Protein AF-A0A6I4Q0G9-F1 (afdb_monomer_lite)

Structure (mmCIF, N/CA/C/O backbone):
data_AF-A0A6I4Q0G9-F1
#
_entry.id   AF-A0A6I4Q0G9-F1
#
loop_
_atom_site.group_PDB
_atom_site.id
_atom_site.type_symbol
_atom_site.label_atom_id
_atom_site.label_alt_id
_atom_site.label_comp_id
_atom_site.label_asym_id
_atom_site.label_entity_id
_atom_site.label_seq_id
_atom_site.pdbx_PDB_ins_code
_atom_site.Cartn_x
_atom_site.Cartn_y
_atom_site.Cartn_z
_atom_site.occupancy
_atom_site.B_iso_or_equiv
_atom_site.auth_seq_id
_atom_site.auth_comp_id
_atom_site.auth_asym_id
_atom_site.auth_atom_id
_atom_site.pdbx_PDB_model_num
ATOM 1 N N . MET A 1 1 ? -21.491 -2.726 30.181 1.00 61.16 1 MET A N 1
ATOM 2 C CA . MET A 1 1 ? -21.613 -3.266 28.804 1.00 61.16 1 MET A CA 1
ATOM 3 C C . MET A 1 1 ? -20.680 -4.458 28.630 1.00 61.16 1 MET A C 1
ATOM 5 O O . MET A 1 1 ? -19.665 -4.499 29.311 1.00 61.16 1 MET A O 1
ATOM 9 N N . SER A 1 2 ? -20.997 -5.400 27.737 1.00 72.25 2 SER A N 1
ATOM 10 C CA . SER A 1 2 ? -20.062 -6.464 27.314 1.00 72.25 2 SER A CA 1
ATOM 11 C C . SER A 1 2 ? -19.154 -6.005 26.161 1.00 72.25 2 SER A C 1
ATOM 13 O O . SER A 1 2 ? -19.470 -5.038 25.460 1.00 72.25 2 SER A O 1
ATOM 15 N N . ALA A 1 3 ? -18.029 -6.694 25.952 1.00 60.62 3 ALA A N 1
ATOM 16 C CA . ALA A 1 3 ? -17.087 -6.395 24.869 1.00 60.62 3 ALA A CA 1
ATOM 17 C C . ALA A 1 3 ? -17.720 -6.577 23.478 1.00 60.62 3 ALA A C 1
ATOM 19 O O . ALA A 1 3 ? -17.455 -5.802 22.557 1.00 60.62 3 ALA A O 1
ATOM 20 N N . GLU A 1 4 ? -18.618 -7.551 23.345 1.00 59.88 4 GLU A N 1
ATOM 21 C CA . GLU A 1 4 ? -19.380 -7.823 22.130 1.00 59.88 4 GLU A CA 1
ATOM 22 C C . GLU A 1 4 ? -20.337 -6.672 21.799 1.00 59.88 4 GLU A C 1
ATOM 24 O O . GLU A 1 4 ? -20.440 -6.261 20.643 1.00 59.88 4 GLU A O 1
ATOM 29 N N . GLN A 1 5 ? -20.990 -6.093 22.812 1.00 62.03 5 GLN A N 1
ATOM 30 C CA . GLN A 1 5 ? -21.879 -4.942 22.627 1.00 62.03 5 GLN A CA 1
ATOM 31 C C . GLN A 1 5 ? -21.112 -3.667 22.255 1.00 62.03 5 GLN A C 1
ATOM 33 O O . GLN A 1 5 ? -21.625 -2.863 21.483 1.00 62.03 5 GLN A O 1
ATOM 38 N N . MET A 1 6 ? -19.878 -3.491 22.744 1.00 62.19 6 MET A N 1
ATOM 39 C CA . MET A 1 6 ? -19.020 -2.370 22.334 1.00 62.19 6 MET A CA 1
ATOM 40 C C . MET A 1 6 ? -18.589 -2.475 20.863 1.00 62.19 6 MET A C 1
ATOM 42 O O . MET A 1 6 ? -18.536 -1.462 20.171 1.00 62.19 6 MET A O 1
ATOM 46 N N . LYS A 1 7 ? -18.346 -3.689 20.347 1.00 56.25 7 LYS A N 1
ATOM 47 C CA . LYS A 1 7 ? -18.015 -3.917 18.926 1.00 56.25 7 LYS A CA 1
ATOM 48 C C . LYS A 1 7 ? -19.174 -3.647 17.958 1.00 56.25 7 LYS A C 1
ATOM 50 O O . LYS A 1 7 ? -18.921 -3.425 16.778 1.00 56.25 7 LYS A O 1
ATOM 55 N N . ALA A 1 8 ? -20.419 -3.693 18.430 1.00 66.62 8 ALA A N 1
ATOM 56 C CA . ALA A 1 8 ? -21.607 -3.465 17.606 1.00 66.62 8 ALA A CA 1
ATOM 57 C C . ALA A 1 8 ? -21.976 -1.977 17.452 1.00 66.62 8 ALA A C 1
ATOM 59 O O . ALA A 1 8 ? -22.883 -1.651 16.686 1.00 66.62 8 ALA A O 1
ATOM 60 N N . LEU A 1 9 ? -21.305 -1.073 18.174 1.00 68.88 9 LEU A N 1
ATOM 61 C CA . LEU A 1 9 ? -21.574 0.359 18.097 1.00 68.88 9 LEU A CA 1
ATOM 62 C C . LEU A 1 9 ? -21.228 0.904 16.705 1.00 68.88 9 LEU A C 1
ATOM 64 O O . LEU A 1 9 ? -20.099 0.786 16.235 1.00 68.88 9 LEU A O 1
ATOM 68 N N . THR A 1 10 ? -22.200 1.544 16.057 1.00 68.44 10 THR A N 1
ATOM 69 C CA . THR A 1 10 ? -22.019 2.224 14.762 1.00 68.44 10 THR A CA 1
ATOM 70 C C . THR A 1 10 ? -21.938 3.748 14.890 1.00 68.44 10 THR A C 1
ATOM 72 O O . THR A 1 10 ? -21.662 4.437 13.911 1.00 68.44 10 THR A O 1
ATOM 75 N N . SER A 1 11 ? -22.188 4.281 16.087 1.00 67.81 11 SER A N 1
ATOM 76 C CA . SER A 1 11 ? -22.140 5.703 16.439 1.00 67.81 11 SER A CA 1
ATOM 77 C C . SER A 1 11 ? -21.669 5.873 17.883 1.00 67.81 11 SER A C 1
ATOM 79 O O . SER A 1 11 ? -21.824 4.955 18.687 1.00 67.81 11 SER A O 1
ATOM 81 N N . ASP A 1 12 ? -21.125 7.044 18.211 1.00 77.38 12 ASP A N 1
ATOM 82 C CA . ASP A 1 12 ? -20.683 7.376 19.569 1.00 77.38 12 ASP A CA 1
ATOM 83 C C . ASP A 1 12 ? -21.897 7.529 20.504 1.00 77.38 12 ASP A C 1
ATOM 85 O O . ASP A 1 12 ? -22.928 8.073 20.100 1.00 77.38 12 ASP A O 1
ATOM 89 N N . ILE A 1 13 ? -21.799 7.024 21.740 1.00 83.25 13 ILE A N 1
ATOM 90 C CA . ILE A 1 13 ? -22.914 7.012 22.705 1.00 83.25 13 ILE A CA 1
ATOM 91 C C . ILE A 1 13 ? -22.449 7.540 24.066 1.00 83.25 13 ILE A C 1
ATOM 93 O O . ILE A 1 13 ? -21.383 7.175 24.563 1.00 83.25 13 ILE A O 1
ATOM 97 N N . VAL A 1 14 ? -23.290 8.366 24.695 1.00 78.56 14 VAL A N 1
ATOM 98 C CA . VAL A 1 14 ? -23.196 8.692 26.124 1.00 78.56 14 VAL A CA 1
ATOM 99 C C . VAL A 1 14 ? -24.142 7.774 26.882 1.00 78.56 14 VAL A C 1
ATOM 101 O O . VAL A 1 14 ? -25.338 7.738 26.596 1.00 78.56 14 VAL A O 1
ATOM 104 N N . TRP A 1 15 ? -23.612 7.043 27.854 1.00 84.19 15 TRP A N 1
ATOM 105 C CA . TRP A 1 15 ? -24.388 6.154 28.705 1.00 84.19 15 TRP A CA 1
ATOM 106 C C . TRP A 1 15 ? -24.287 6.600 30.159 1.00 84.19 15 TRP A C 1
ATOM 108 O O . TRP A 1 15 ? -23.216 6.988 30.618 1.00 84.19 15 TRP A O 1
ATOM 118 N N . LEU A 1 16 ? -25.399 6.551 30.890 1.00 81.81 16 LEU A N 1
ATOM 119 C CA . LEU A 1 16 ? -25.403 6.847 32.318 1.00 81.81 16 LEU A CA 1
ATOM 120 C C . LEU A 1 16 ? -25.163 5.564 33.110 1.00 81.81 16 LEU A C 1
ATOM 122 O O . LEU A 1 16 ? -25.931 4.607 33.009 1.00 81.81 16 LEU A O 1
ATOM 126 N N . GLU A 1 17 ? -24.106 5.557 33.915 1.00 80.38 17 GLU A N 1
ATOM 127 C CA . GLU A 1 17 ? -23.802 4.459 34.829 1.00 80.38 17 GLU A CA 1
ATOM 128 C C . GLU A 1 17 ? -24.102 4.868 36.267 1.00 80.38 17 GLU A C 1
ATOM 130 O O . GLU A 1 17 ? -23.787 5.980 36.695 1.00 80.38 17 GLU A O 1
ATOM 135 N N . SER A 1 18 ? -24.715 3.957 37.020 1.00 84.50 18 SER A N 1
ATOM 136 C CA . SER A 1 18 ? -24.935 4.155 38.448 1.00 84.50 18 SER A CA 1
ATOM 137 C C . SER A 1 18 ? -23.609 4.000 39.190 1.00 84.50 18 SER A C 1
ATOM 139 O O . SER A 1 18 ? -22.978 2.944 39.134 1.00 84.50 18 SER A O 1
ATOM 141 N N . LYS A 1 19 ? -23.186 5.055 39.889 1.00 82.31 19 LYS A N 1
ATOM 142 C CA . LYS A 1 19 ? -22.073 5.024 40.839 1.00 82.31 19 LYS A CA 1
ATOM 143 C C . LYS A 1 19 ? -22.570 5.416 42.217 1.00 82.31 19 LYS A C 1
ATOM 145 O O . LYS A 1 19 ? -23.319 6.375 42.375 1.00 82.31 19 LYS A O 1
ATOM 150 N N . THR A 1 20 ? -22.115 4.687 43.224 1.00 86.56 20 THR A N 1
ATOM 151 C CA . THR A 1 20 ? -22.319 5.072 44.618 1.00 86.56 20 THR A CA 1
ATOM 152 C C . THR A 1 20 ? -21.225 6.051 45.013 1.00 86.56 20 THR A C 1
ATOM 154 O O . THR A 1 20 ? -20.041 5.730 44.915 1.00 86.56 20 THR A O 1
ATOM 157 N N . VAL A 1 21 ? -21.618 7.242 45.451 1.00 84.31 21 VAL A N 1
ATOM 158 C CA . VAL A 1 21 ? -20.714 8.273 45.968 1.00 84.31 21 VAL A CA 1
ATOM 159 C C . VAL A 1 21 ? -21.110 8.630 47.396 1.00 84.31 21 VAL A C 1
ATOM 161 O O . VAL A 1 21 ? -22.266 8.474 47.784 1.00 84.31 21 VAL A O 1
ATOM 164 N N . MET A 1 22 ? -20.148 9.091 48.191 1.00 88.69 22 MET A N 1
ATOM 165 C CA . MET A 1 22 ? -20.408 9.557 49.553 1.00 88.69 22 MET A CA 1
ATOM 166 C C . MET A 1 22 ? -20.694 11.058 49.525 1.00 88.69 22 MET A C 1
ATOM 168 O O . MET A 1 22 ? -19.835 11.832 49.109 1.00 88.69 22 MET A O 1
ATOM 172 N N . VAL A 1 23 ? -21.876 11.463 49.983 1.00 80.06 23 VAL A N 1
ATOM 173 C CA . VAL A 1 23 ? -22.261 12.869 50.180 1.00 80.06 23 VAL A CA 1
ATOM 174 C C . VAL A 1 23 ? -22.639 13.027 51.647 1.00 80.06 23 VAL A C 1
ATOM 176 O O . VAL A 1 23 ? -23.468 12.273 52.146 1.00 80.06 23 VAL A O 1
ATOM 179 N N . ASP A 1 24 ? -21.967 13.932 52.360 1.00 82.25 24 ASP A N 1
ATOM 180 C CA . ASP A 1 24 ? -22.186 14.194 53.793 1.00 82.25 24 ASP A CA 1
ATOM 181 C C . ASP A 1 24 ? -22.186 12.933 54.683 1.00 82.25 24 ASP A C 1
ATOM 183 O O . ASP A 1 24 ? -22.951 12.797 55.635 1.00 82.25 24 ASP A O 1
ATOM 187 N N . GLY A 1 25 ? -21.316 11.969 54.361 1.00 85.44 25 GLY A N 1
ATOM 188 C CA . GLY A 1 25 ? -21.190 10.713 55.107 1.00 85.44 25 GLY A CA 1
ATOM 189 C C . GLY A 1 25 ? -22.259 9.660 54.789 1.00 85.44 25 GLY A C 1
ATOM 190 O O . GLY A 1 25 ? -22.214 8.575 55.366 1.00 85.44 25 GLY A O 1
ATOM 191 N N . GLN A 1 26 ? -23.171 9.923 53.848 1.00 86.06 26 GLN A N 1
ATOM 192 C CA . GLN A 1 26 ? -24.167 8.963 53.370 1.00 86.06 26 GLN A CA 1
ATOM 193 C C . GLN A 1 26 ? -23.865 8.484 51.948 1.00 86.06 26 GLN A C 1
ATOM 195 O O . GLN A 1 26 ? -23.429 9.248 51.087 1.00 86.06 26 GLN A O 1
ATOM 200 N N . ALA A 1 27 ? -24.116 7.198 51.698 1.00 87.44 27 ALA A N 1
ATOM 201 C CA . ALA A 1 27 ? -23.979 6.602 50.377 1.00 87.44 27 ALA A CA 1
ATOM 202 C C . ALA A 1 27 ? -25.184 6.980 49.505 1.00 87.44 27 ALA A C 1
ATOM 204 O O . ALA A 1 27 ? -26.315 6.587 49.792 1.00 87.44 27 ALA A O 1
ATOM 205 N N . VAL A 1 28 ? -24.935 7.716 48.425 1.00 85.75 28 VAL A N 1
ATOM 206 C CA . VAL A 1 28 ? -25.950 8.146 47.461 1.00 85.75 28 VAL A CA 1
ATOM 207 C C . VAL A 1 28 ? -25.622 7.544 46.098 1.00 85.75 28 VAL A C 1
ATOM 209 O O . VAL A 1 28 ? -24.493 7.635 45.616 1.00 85.75 28 VAL A O 1
ATOM 212 N N . SER A 1 29 ? -26.612 6.906 45.471 1.00 88.31 29 SER A N 1
ATOM 213 C CA . SER A 1 29 ? -26.490 6.417 44.098 1.00 88.31 29 SER A CA 1
ATOM 214 C C . SER A 1 29 ? -26.749 7.566 43.130 1.00 88.31 29 SER A C 1
ATOM 216 O O . SER A 1 29 ? -27.813 8.183 43.162 1.00 88.31 29 SER A O 1
ATOM 218 N N . VAL A 1 30 ? -25.774 7.858 42.278 1.00 86.19 30 VAL A N 1
ATOM 219 C CA . VAL A 1 30 ? -25.855 8.915 41.270 1.00 86.19 30 VAL A CA 1
ATOM 220 C C . VAL A 1 30 ? -25.574 8.338 39.892 1.00 86.19 30 VAL A C 1
ATOM 222 O O . VAL A 1 30 ? -24.832 7.367 39.741 1.00 86.19 30 VAL A O 1
ATOM 225 N N . LEU A 1 31 ? -26.173 8.941 38.872 1.00 87.69 31 LEU A N 1
ATOM 226 C CA . LEU A 1 31 ? -25.881 8.615 37.484 1.00 87.69 31 LEU A CA 1
ATOM 227 C C . LEU A 1 31 ? -24.737 9.498 36.996 1.00 87.69 31 LEU A C 1
ATOM 229 O O . LEU A 1 31 ? -24.840 10.723 37.042 1.00 87.69 31 LEU A O 1
ATOM 233 N N . VAL A 1 32 ? -23.663 8.880 36.511 1.00 84.06 32 VAL A N 1
ATOM 234 C CA . VAL A 1 32 ? -22.547 9.596 35.887 1.00 84.06 32 VAL A CA 1
ATOM 235 C C . VAL A 1 32 ? -22.491 9.304 34.388 1.00 84.06 32 VAL A C 1
ATOM 237 O O . VAL A 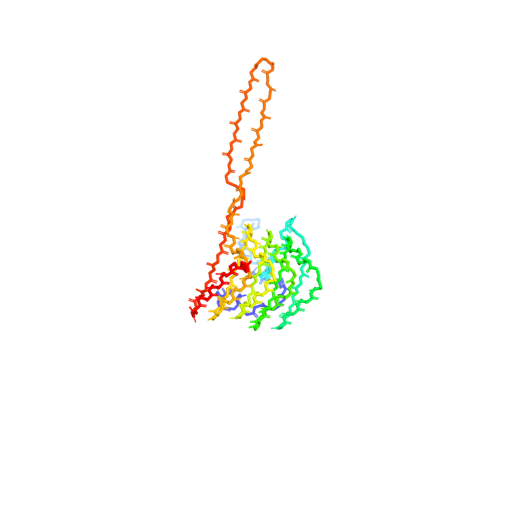1 32 ? -22.704 8.158 33.985 1.00 84.06 32 VAL A O 1
ATOM 240 N N . PRO A 1 33 ? -22.204 10.311 33.547 1.00 83.12 33 PRO A N 1
ATOM 241 C CA . PRO A 1 33 ? -22.029 10.097 32.120 1.00 83.12 33 PRO A CA 1
ATOM 242 C C . PRO A 1 33 ? -20.709 9.380 31.841 1.00 83.12 33 PRO A C 1
ATOM 244 O O . PRO A 1 33 ? -19.642 9.812 32.277 1.00 83.12 33 PRO A O 1
ATOM 247 N N . GLN A 1 34 ? -20.790 8.302 31.070 1.00 79.69 34 GLN A N 1
ATOM 248 C CA . GLN A 1 34 ? -19.659 7.579 30.514 1.00 79.69 34 GLN A CA 1
ATOM 249 C C . GLN A 1 34 ? -19.757 7.590 28.989 1.00 79.69 34 GLN A C 1
ATOM 251 O O . GLN A 1 34 ? -20.811 7.310 28.414 1.00 79.69 34 GLN A O 1
ATOM 256 N N . VAL A 1 35 ? -18.661 7.963 28.330 1.00 79.06 35 VAL A N 1
ATOM 257 C CA . VAL A 1 35 ? -18.604 8.100 26.872 1.00 79.06 35 VAL A CA 1
ATOM 258 C C . VAL A 1 35 ? -18.000 6.837 26.271 1.00 79.06 35 VAL A C 1
ATOM 260 O O . VAL A 1 35 ? -16.896 6.441 26.640 1.00 79.06 35 VAL A O 1
ATOM 263 N N . TYR A 1 36 ? -18.716 6.233 25.326 1.00 78.06 36 TYR A N 1
ATOM 264 C CA . TYR A 1 36 ? -18.266 5.087 24.546 1.00 78.06 36 TYR A CA 1
ATOM 265 C C . TYR A 1 36 ? -18.025 5.533 23.104 1.00 78.06 36 TYR A C 1
ATOM 267 O O . TYR A 1 36 ? -18.959 5.915 22.395 1.00 78.06 36 TYR A O 1
ATOM 275 N N . LEU A 1 37 ? -16.760 5.512 22.688 1.00 74.06 37 LEU A N 1
ATOM 276 C CA . LEU A 1 37 ? -16.333 5.932 21.356 1.00 74.06 37 LEU A CA 1
ATOM 277 C C . LEU A 1 37 ? -16.225 4.724 20.429 1.00 74.06 37 LEU A C 1
ATOM 279 O O . LEU A 1 37 ? -15.670 3.689 20.805 1.00 74.06 37 LEU A O 1
ATOM 283 N N . VAL A 1 38 ? -16.708 4.872 19.197 1.00 72.69 38 VAL A N 1
ATOM 284 C CA . VAL A 1 38 ? -16.441 3.894 18.140 1.00 72.69 38 VAL A CA 1
ATOM 285 C C . VAL A 1 38 ? -14.989 4.047 17.701 1.00 72.69 38 VAL A C 1
ATOM 287 O O . VAL A 1 38 ? -14.537 5.155 17.407 1.00 72.69 38 VAL A O 1
ATOM 290 N N . ASN A 1 39 ? -14.253 2.937 17.611 1.00 60.34 39 ASN A N 1
ATOM 291 C CA . ASN A 1 39 ? -12.904 2.960 17.055 1.00 60.34 39 ASN A CA 1
ATOM 292 C C . ASN A 1 39 ? -12.982 3.259 15.551 1.00 60.34 39 ASN A C 1
ATOM 294 O O . ASN A 1 39 ? -13.290 2.382 14.742 1.00 60.34 39 ASN A O 1
ATOM 298 N N . ARG A 1 40 ? -12.754 4.517 15.178 1.00 60.75 40 ARG A N 1
ATOM 299 C CA . ARG A 1 40 ? -12.597 4.938 13.784 1.00 60.75 40 ARG A CA 1
ATOM 300 C C . ARG A 1 40 ? -11.112 4.851 13.433 1.00 60.75 40 ARG A C 1
ATOM 302 O O . ARG A 1 40 ? -10.295 5.156 14.304 1.00 60.75 40 ARG A O 1
ATOM 309 N N . PRO A 1 41 ? -10.744 4.486 12.191 1.00 54.84 41 PRO A N 1
ATOM 310 C CA . PRO A 1 41 ? -9.365 4.634 11.749 1.00 54.84 41 PRO A CA 1
ATOM 311 C C . PRO A 1 41 ? -8.944 6.080 12.024 1.00 54.84 41 PRO A C 1
ATOM 313 O O . PRO A 1 41 ? -9.583 7.014 11.530 1.00 54.84 41 PRO A O 1
ATOM 316 N N . GLN A 1 42 ? -7.945 6.271 12.884 1.00 46.97 42 GLN A N 1
ATOM 317 C CA . GLN A 1 42 ? -7.403 7.598 13.134 1.00 46.97 42 GLN A CA 1
ATOM 318 C C . GLN A 1 42 ? -6.814 8.112 11.823 1.00 46.97 42 GLN A C 1
ATOM 320 O O . GLN A 1 42 ? -6.052 7.407 11.162 1.00 46.97 42 GLN A O 1
ATOM 325 N N . LEU A 1 43 ? -7.182 9.339 11.453 1.00 49.50 43 LEU A N 1
ATOM 326 C CA . LEU A 1 43 ? -6.445 10.104 10.459 1.00 49.50 43 LEU A CA 1
ATOM 327 C C . LEU A 1 43 ? -5.064 10.363 11.062 1.00 49.50 43 LEU A C 1
ATOM 329 O O . LEU A 1 43 ? -4.919 11.196 11.957 1.00 49.50 43 LEU A O 1
ATOM 333 N N . THR A 1 44 ? -4.069 9.592 10.640 1.00 51.66 44 THR A N 1
ATOM 334 C CA . THR A 1 44 ? -2.674 9.893 10.943 1.00 51.66 44 THR A CA 1
ATOM 335 C C . THR A 1 44 ? -2.302 11.207 10.248 1.00 51.66 44 THR A C 1
ATOM 337 O O . THR A 1 44 ? -2.956 11.624 9.290 1.00 51.66 44 THR A O 1
ATOM 340 N N . GLN A 1 45 ? -1.249 11.890 10.705 1.00 50.50 45 GLN A N 1
ATOM 341 C CA . GLN A 1 45 ? -0.737 13.129 10.089 1.00 50.50 45 GLN A CA 1
ATOM 342 C C . GLN A 1 45 ? -0.166 12.919 8.659 1.00 50.50 45 GLN A C 1
ATOM 344 O O . GLN A 1 45 ? 0.595 13.743 8.167 1.00 50.50 45 GLN A O 1
ATOM 349 N N . GLU A 1 46 ? -0.515 11.819 7.988 1.00 55.47 46 GLU A N 1
ATOM 350 C CA . GLU A 1 46 ? 0.168 11.271 6.812 1.00 55.47 46 GLU A CA 1
ATOM 351 C C . GLU A 1 46 ? -0.561 11.600 5.489 1.00 55.47 46 GLU A C 1
ATOM 353 O O . GLU A 1 46 ? 0.027 11.505 4.416 1.00 55.47 46 GLU A O 1
ATOM 358 N N . GLY A 1 47 ? -1.807 12.091 5.505 1.00 67.75 47 GLY A N 1
ATOM 359 C CA . GLY A 1 47 ? -2.480 12.563 4.285 1.00 67.75 47 GLY A CA 1
ATOM 360 C C . GLY A 1 47 ? -4.002 12.413 4.291 1.00 67.75 47 GLY A C 1
ATOM 361 O O . GLY A 1 47 ? -4.630 12.286 5.338 1.00 67.75 47 GLY A O 1
ATOM 362 N N . GLY A 1 48 ? -4.613 12.455 3.102 1.00 85.12 48 GLY A N 1
ATOM 363 C CA . GLY A 1 48 ? -6.063 12.302 2.920 1.00 85.12 48 GLY A CA 1
ATOM 364 C C . GLY A 1 48 ? -6.564 10.855 3.053 1.00 85.12 48 GLY A C 1
ATOM 365 O O . GLY A 1 48 ? -5.796 9.902 2.952 1.00 85.12 48 GLY A O 1
ATOM 366 N N . LEU A 1 49 ? -7.876 10.686 3.246 1.00 92.12 49 LEU A N 1
ATOM 367 C CA . LEU A 1 49 ? -8.549 9.382 3.278 1.00 92.12 49 LEU A CA 1
ATOM 368 C C . LEU A 1 49 ? -9.367 9.168 1.999 1.00 92.12 49 LEU A C 1
ATOM 370 O O . LEU A 1 49 ? -10.290 9.931 1.717 1.00 92.12 49 LEU A O 1
ATOM 374 N N . LEU A 1 50 ? -9.095 8.078 1.284 1.00 94.50 50 LEU A N 1
ATOM 375 C CA . LEU A 1 50 ? -9.929 7.563 0.201 1.00 94.50 50 LEU A CA 1
ATOM 376 C C . LEU A 1 50 ? -10.527 6.219 0.629 1.00 94.50 50 LEU A C 1
ATOM 378 O O . LEU A 1 50 ? -9.811 5.230 0.752 1.00 94.50 50 LEU A O 1
ATOM 382 N N . SER A 1 51 ? -11.841 6.163 0.855 1.00 96.00 51 SER A N 1
ATOM 383 C CA . SER A 1 51 ? -12.503 4.955 1.364 1.00 96.00 51 SER A CA 1
ATOM 384 C C . SER A 1 51 ? -13.761 4.588 0.585 1.00 96.00 51 SER A C 1
ATOM 386 O O . SER A 1 51 ? -14.509 5.454 0.133 1.00 96.00 51 SER A O 1
ATOM 388 N N . GLY A 1 52 ? -14.018 3.288 0.447 1.00 95.00 52 GLY A N 1
ATOM 389 C CA . GLY A 1 52 ? -15.241 2.774 -0.156 1.00 95.00 52 GLY A CA 1
ATOM 390 C C . GLY A 1 52 ? -15.394 1.260 -0.033 1.00 95.00 52 GLY A C 1
ATOM 391 O O . GLY A 1 52 ? -14.506 0.535 0.414 1.00 95.00 52 GLY A O 1
ATOM 392 N N . LYS A 1 53 ? -16.540 0.734 -0.484 1.00 97.38 53 LYS A N 1
ATOM 393 C CA . LYS A 1 53 ? -16.726 -0.725 -0.611 1.00 97.38 53 LYS A CA 1
ATOM 394 C C . LYS A 1 53 ? -15.686 -1.324 -1.561 1.00 97.38 53 LYS A C 1
ATOM 396 O O . LYS A 1 53 ? -15.188 -2.423 -1.334 1.00 97.38 53 LYS A O 1
ATOM 401 N N . SER A 1 54 ? -15.378 -0.624 -2.642 1.00 98.25 54 SER A N 1
ATOM 402 C CA . SER A 1 54 ? -14.272 -0.934 -3.537 1.00 98.25 54 SER A CA 1
ATOM 403 C C . SER A 1 54 ? -13.684 0.377 -4.020 1.00 98.25 54 SER A C 1
ATOM 405 O O . SER A 1 54 ? -14.438 1.289 -4.353 1.00 98.25 54 SER A O 1
ATOM 407 N N . VAL A 1 55 ? -12.362 0.459 -4.053 1.00 98.50 55 VAL A N 1
ATOM 408 C CA . VAL A 1 55 ? -11.636 1.632 -4.534 1.00 98.50 55 VAL A CA 1
ATOM 409 C C . VAL A 1 55 ? -10.874 1.237 -5.790 1.00 98.50 55 VAL A C 1
ATOM 411 O O . VAL A 1 55 ? -10.226 0.190 -5.824 1.00 98.50 55 VAL A O 1
ATOM 414 N N . ARG A 1 56 ? -10.965 2.064 -6.831 1.00 98.50 56 ARG A N 1
ATOM 415 C CA . ARG A 1 56 ? -10.156 1.938 -8.041 1.00 98.50 56 ARG A CA 1
ATOM 416 C C . ARG A 1 56 ? -9.556 3.295 -8.373 1.00 98.50 56 ARG A C 1
ATOM 418 O O . ARG A 1 56 ? -10.302 4.249 -8.562 1.00 98.50 56 ARG A O 1
ATOM 425 N N . VAL A 1 57 ? -8.236 3.343 -8.480 1.00 98.19 57 VAL A N 1
ATOM 426 C CA . VAL A 1 57 ? -7.481 4.503 -8.954 1.00 98.19 57 VAL A CA 1
ATOM 427 C C . VAL A 1 57 ? -6.745 4.084 -10.216 1.00 98.19 57 VAL A C 1
ATOM 429 O O . VAL A 1 57 ? -6.081 3.048 -10.242 1.00 98.19 57 VAL A O 1
ATOM 432 N N . GLN A 1 58 ? -6.905 4.870 -11.272 1.00 98.19 58 GLN A N 1
ATOM 433 C CA . GLN A 1 58 ? -6.201 4.681 -12.529 1.00 98.19 58 GLN A CA 1
ATOM 434 C C . GLN A 1 58 ? -5.616 6.025 -12.946 1.00 98.19 58 GLN A C 1
ATOM 436 O O . GLN A 1 58 ? -6.354 6.999 -13.069 1.00 98.19 58 GLN A O 1
ATOM 441 N N . SER A 1 59 ? -4.303 6.058 -13.127 1.00 97.06 59 SER A N 1
ATOM 442 C CA . SER A 1 59 ? -3.544 7.227 -13.554 1.00 97.06 59 SER A CA 1
ATOM 443 C C . SER A 1 59 ? -2.787 6.880 -14.831 1.00 97.06 59 SER A C 1
ATOM 445 O O . SER A 1 59 ? -2.345 5.745 -15.010 1.00 97.06 59 SER A O 1
ATOM 447 N N . GLU A 1 60 ? -2.661 7.846 -15.737 1.00 95.69 60 GLU A N 1
ATOM 448 C CA . GLU A 1 60 ? -1.740 7.726 -16.874 1.00 95.69 60 GLU A CA 1
ATOM 449 C C . GLU A 1 60 ? -0.285 7.947 -16.454 1.00 95.69 60 GLU A C 1
ATOM 451 O O . GLU A 1 60 ? 0.603 7.505 -17.170 1.00 95.69 60 GLU A O 1
ATOM 456 N N . ASN A 1 61 ? -0.077 8.572 -15.291 1.00 98.00 61 ASN A N 1
ATOM 457 C CA . ASN A 1 61 ? 1.217 8.839 -14.674 1.00 98.00 61 ASN A CA 1
ATOM 458 C C . ASN A 1 61 ? 1.339 8.040 -13.362 1.00 98.00 61 ASN A C 1
ATOM 460 O O . ASN A 1 61 ? 0.662 7.027 -13.152 1.00 98.00 61 ASN A O 1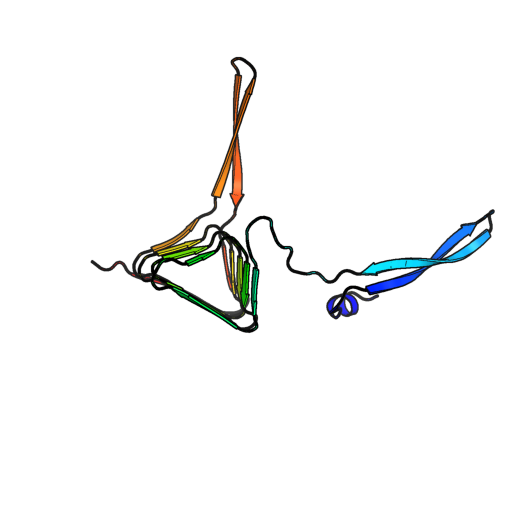
ATOM 464 N N . ASP A 1 62 ? 2.175 8.525 -12.449 1.00 98.25 62 ASP A N 1
ATOM 465 C CA . ASP A 1 62 ? 2.369 7.941 -11.128 1.00 98.25 62 ASP A CA 1
ATOM 466 C C . ASP A 1 62 ? 1.131 8.087 -10.229 1.00 98.25 62 ASP A C 1
ATOM 468 O O . ASP A 1 62 ? 0.306 8.997 -10.380 1.00 98.25 62 ASP A O 1
ATOM 472 N N . ILE A 1 63 ? 0.998 7.155 -9.286 1.00 98.31 63 ILE A N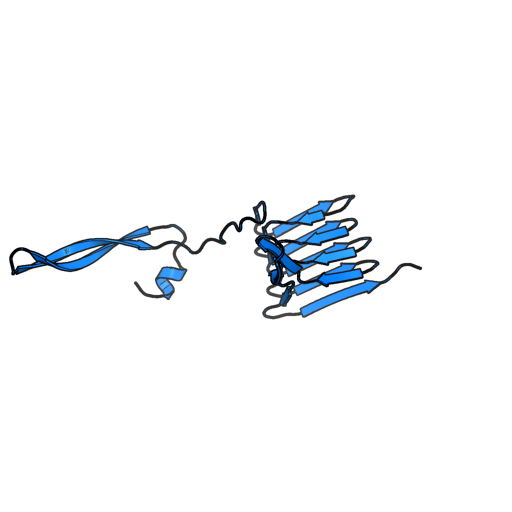 1
ATOM 473 C CA . ILE A 1 63 ? 0.064 7.223 -8.161 1.00 98.31 63 ILE A CA 1
ATOM 474 C C . ILE A 1 63 ? 0.878 7.465 -6.890 1.00 98.31 63 ILE A C 1
ATOM 476 O O . ILE A 1 63 ? 1.649 6.598 -6.484 1.00 98.31 63 ILE A O 1
ATOM 480 N N . GLU A 1 64 ? 0.639 8.601 -6.236 1.00 96.25 64 GLU A N 1
ATOM 481 C CA . GLU A 1 64 ? 1.209 8.955 -4.932 1.00 96.25 64 GLU A CA 1
ATOM 482 C C . GLU A 1 64 ? 0.159 8.778 -3.830 1.00 96.25 64 GLU A C 1
ATOM 484 O O . GLU A 1 64 ? -0.916 9.379 -3.879 1.00 96.25 64 GLU A O 1
ATOM 489 N N . SER A 1 65 ? 0.463 7.967 -2.818 1.00 92.69 65 SER A N 1
ATOM 490 C CA . SER A 1 65 ? -0.418 7.726 -1.673 1.00 92.69 65 SER A CA 1
ATOM 491 C C . SER A 1 65 ? 0.335 7.914 -0.366 1.00 92.69 65 SER A C 1
ATOM 493 O O . SER A 1 65 ? 0.990 6.991 0.111 1.00 92.69 65 SER A O 1
ATOM 495 N N . SER A 1 66 ? 0.217 9.093 0.243 1.00 91.50 66 SER A N 1
ATOM 496 C CA . SER A 1 66 ? 0.753 9.349 1.585 1.00 91.50 66 SER A CA 1
ATOM 497 C C . SER A 1 66 ? -0.257 9.061 2.701 1.00 91.50 66 SER A C 1
ATOM 499 O O . SER A 1 66 ? 0.134 8.732 3.812 1.00 91.50 66 SER A O 1
ATOM 501 N N . GLY A 1 67 ? -1.557 9.147 2.399 1.00 90.25 67 GLY A N 1
ATOM 502 C CA . GLY A 1 67 ? -2.643 8.891 3.347 1.00 90.25 67 GLY A CA 1
ATOM 503 C C . GLY A 1 67 ? -3.172 7.453 3.314 1.00 90.25 67 GLY A C 1
ATOM 504 O O . GLY A 1 67 ? -2.448 6.507 3.010 1.00 90.25 67 GLY A O 1
ATOM 505 N N . ALA A 1 68 ? -4.458 7.278 3.625 1.00 94.62 68 ALA A N 1
ATOM 506 C CA . ALA A 1 68 ? -5.087 5.960 3.700 1.00 94.62 68 ALA A CA 1
ATOM 507 C C . ALA A 1 68 ? -6.011 5.684 2.503 1.00 94.62 68 ALA A C 1
ATOM 509 O O . ALA A 1 68 ? -6.916 6.468 2.209 1.00 94.62 68 ALA A O 1
ATOM 510 N N . ILE A 1 69 ? -5.839 4.528 1.861 1.00 97.12 69 ILE A N 1
ATOM 511 C CA . ILE A 1 69 ? -6.730 3.984 0.833 1.00 97.12 69 ILE A CA 1
ATOM 512 C C . ILE A 1 69 ? -7.382 2.712 1.377 1.00 97.12 69 ILE A C 1
ATOM 514 O O . ILE A 1 69 ? -6.729 1.678 1.502 1.00 97.12 69 ILE A O 1
ATOM 518 N N . LEU A 1 70 ? -8.681 2.779 1.677 1.00 97.69 70 LEU A N 1
ATOM 519 C CA . LEU A 1 70 ? -9.423 1.700 2.334 1.00 97.69 70 LEU A CA 1
ATOM 520 C C . LEU A 1 70 ? -10.530 1.151 1.423 1.00 97.69 70 LEU A C 1
ATOM 522 O O . LEU A 1 70 ? -11.484 1.846 1.072 1.00 97.69 70 LEU A O 1
ATOM 526 N N . GLY A 1 71 ? -10.442 -0.125 1.056 1.00 97.69 71 GLY A N 1
ATOM 527 C CA . GLY A 1 71 ? -11.415 -0.805 0.206 1.00 97.69 71 GLY A CA 1
ATOM 528 C C . GLY A 1 71 ? -11.978 -2.060 0.861 1.00 97.69 71 GLY A C 1
ATOM 529 O O . GLY A 1 71 ? -11.387 -3.124 0.715 1.00 97.69 71 GLY A O 1
ATOM 530 N N . LYS A 1 72 ? -13.169 -1.994 1.479 1.00 95.38 72 LYS A N 1
ATOM 531 C CA . LYS A 1 72 ? -13.742 -3.130 2.245 1.00 95.38 72 LYS A CA 1
ATOM 532 C C . LYS A 1 72 ? -13.702 -4.465 1.486 1.00 95.38 72 LYS A C 1
ATOM 534 O O . LYS A 1 72 ? -13.406 -5.499 2.063 1.00 95.38 72 LYS A O 1
ATOM 539 N N . LYS A 1 73 ? -14.022 -4.457 0.189 1.00 98.06 73 LYS A N 1
ATOM 540 C CA . LYS A 1 73 ? -13.909 -5.631 -0.691 1.00 98.06 73 LYS A CA 1
ATOM 541 C C . LYS A 1 73 ? -12.578 -5.661 -1.436 1.00 98.06 73 LYS A C 1
ATOM 543 O O . LYS A 1 73 ? -12.021 -6.738 -1.616 1.00 98.06 73 LYS A O 1
ATOM 548 N N . ARG A 1 74 ? -12.134 -4.518 -1.968 1.00 98.31 74 ARG A N 1
ATOM 549 C CA . ARG A 1 74 ? -10.962 -4.450 -2.846 1.00 98.31 74 ARG A CA 1
ATOM 550 C C . ARG A 1 74 ? -10.418 -3.032 -3.017 1.00 98.31 74 ARG A C 1
ATOM 552 O O . ARG A 1 74 ? -11.210 -2.097 -3.142 1.00 98.31 74 ARG A O 1
ATOM 559 N N . VAL A 1 75 ? -9.101 -2.922 -3.162 1.00 98.81 75 VAL A N 1
ATOM 560 C CA . VAL A 1 75 ? -8.387 -1.762 -3.712 1.00 98.81 75 VAL A CA 1
ATOM 561 C C . VAL A 1 75 ? -7.707 -2.162 -5.026 1.00 98.81 75 VAL A C 1
ATOM 563 O O . VAL A 1 75 ? -7.091 -3.224 -5.102 1.00 98.81 75 VAL A O 1
ATOM 566 N N . VAL A 1 76 ? -7.842 -1.339 -6.071 1.00 98.88 76 VAL A N 1
ATOM 567 C CA . VAL A 1 76 ? -7.142 -1.512 -7.355 1.00 98.88 76 VAL A CA 1
ATOM 568 C C . VAL A 1 76 ? -6.408 -0.232 -7.738 1.00 98.88 76 VAL A C 1
ATOM 570 O O . VAL A 1 76 ? -7.061 0.796 -7.907 1.00 98.88 76 VAL A O 1
ATOM 573 N N . LEU A 1 77 ? -5.091 -0.304 -7.928 1.00 98.81 77 LEU A N 1
ATOM 574 C CA . LEU A 1 77 ? -4.247 0.816 -8.355 1.00 98.81 77 LEU A CA 1
ATOM 575 C C . LEU A 1 77 ? -3.558 0.472 -9.678 1.00 98.81 77 LEU A C 1
ATOM 577 O O . LEU A 1 77 ? -2.897 -0.562 -9.769 1.00 98.81 77 LEU A O 1
ATOM 581 N N . LEU A 1 78 ? -3.727 1.322 -10.691 1.00 98.75 78 LEU A N 1
ATOM 582 C CA . LEU A 1 78 ? -3.109 1.173 -12.012 1.00 98.75 78 LEU A CA 1
ATOM 583 C C . LEU A 1 78 ? -2.418 2.481 -12.404 1.00 98.75 78 LEU A C 1
ATOM 585 O O . LEU A 1 78 ? -3.100 3.494 -12.553 1.00 98.75 78 LEU A O 1
ATOM 589 N N . GLY A 1 79 ? -1.102 2.463 -12.588 1.00 98.25 79 GLY A N 1
ATOM 590 C CA . GLY A 1 79 ? -0.334 3.668 -12.916 1.00 98.25 79 GLY A CA 1
ATOM 591 C C . GLY A 1 79 ? 0.993 3.366 -13.602 1.00 98.25 79 GLY A C 1
ATOM 592 O O . GLY A 1 79 ? 1.318 2.204 -13.863 1.00 98.25 79 GLY A O 1
ATOM 593 N N . ASP A 1 80 ? 1.759 4.416 -13.885 1.00 98.25 80 ASP A N 1
ATOM 594 C CA . ASP A 1 80 ? 3.140 4.278 -14.349 1.00 98.25 80 ASP A CA 1
ATOM 595 C C . ASP A 1 80 ? 4.014 3.744 -13.217 1.00 98.25 80 ASP A C 1
ATOM 597 O O . ASP A 1 80 ? 4.468 2.605 -13.298 1.00 98.25 80 ASP A O 1
ATOM 601 N N . ASN A 1 81 ? 4.141 4.480 -12.115 1.00 98.50 81 ASN A N 1
ATOM 602 C CA . ASN A 1 81 ? 4.619 3.959 -10.836 1.00 98.50 81 ASN A CA 1
ATOM 603 C C . ASN A 1 81 ? 3.517 4.027 -9.770 1.00 98.50 81 ASN A C 1
ATOM 605 O O . ASN A 1 81 ? 2.558 4.794 -9.880 1.00 98.50 81 ASN A O 1
ATOM 609 N N . VAL A 1 82 ? 3.650 3.223 -8.715 1.00 98.62 82 VAL A N 1
ATOM 610 C CA . VAL A 1 82 ? 2.782 3.306 -7.532 1.00 98.62 82 VAL A CA 1
ATOM 611 C C . VAL A 1 82 ? 3.644 3.480 -6.294 1.00 98.62 82 VAL A C 1
ATOM 613 O O . VAL A 1 82 ? 4.387 2.572 -5.932 1.00 98.62 82 VAL A O 1
ATOM 616 N N . ASN A 1 83 ? 3.515 4.634 -5.647 1.00 98.12 83 ASN A N 1
ATOM 617 C CA . ASN A 1 83 ? 4.300 5.048 -4.493 1.00 98.12 83 ASN A CA 1
ATOM 618 C C . ASN A 1 83 ? 3.384 5.163 -3.266 1.00 98.12 83 ASN A C 1
ATOM 620 O O . ASN A 1 83 ? 2.550 6.064 -3.164 1.00 98.12 83 ASN A O 1
ATOM 624 N N . ASN A 1 84 ? 3.517 4.226 -2.329 1.00 96.44 84 ASN A N 1
ATOM 625 C CA . ASN A 1 84 ? 2.748 4.187 -1.090 1.00 96.44 84 ASN A CA 1
ATOM 626 C C . ASN A 1 84 ? 3.613 4.553 0.122 1.00 96.44 84 ASN A C 1
ATOM 628 O O . ASN A 1 84 ? 4.460 3.782 0.565 1.00 96.44 84 ASN A O 1
ATOM 632 N N . GLN A 1 85 ? 3.343 5.706 0.710 1.00 93.88 85 GLN A N 1
ATOM 633 C CA . GLN A 1 85 ? 3.934 6.150 1.970 1.00 93.88 85 GLN A CA 1
ATOM 634 C C . GLN A 1 85 ? 2.957 5.986 3.146 1.00 93.88 85 GLN A C 1
ATOM 636 O O . GLN A 1 85 ? 3.368 6.086 4.295 1.00 93.88 85 GLN A O 1
ATOM 641 N N . GLY A 1 86 ? 1.681 5.696 2.873 1.00 92.81 86 GLY A N 1
ATOM 642 C CA . GLY A 1 86 ? 0.637 5.540 3.884 1.00 92.81 86 GLY A CA 1
ATOM 643 C C . GLY A 1 86 ? 0.102 4.113 4.016 1.00 92.81 86 GLY A C 1
ATOM 644 O O . GLY A 1 86 ? 0.845 3.128 3.970 1.00 92.81 86 GLY A O 1
ATOM 645 N N . LEU A 1 87 ? -1.210 3.989 4.209 1.00 95.31 87 LEU A N 1
ATOM 646 C CA . LEU A 1 87 ? -1.893 2.708 4.399 1.00 95.31 87 LEU A CA 1
ATOM 647 C C . LEU A 1 87 ? -2.744 2.364 3.179 1.00 95.31 87 LEU A C 1
ATOM 649 O O . LEU A 1 87 ? -3.647 3.113 2.819 1.00 95.31 87 LEU A O 1
ATOM 653 N N . ILE A 1 88 ? -2.540 1.181 2.612 1.00 98.06 88 ILE A N 1
ATOM 654 C CA . ILE A 1 88 ? -3.467 0.572 1.660 1.00 98.06 88 ILE A CA 1
ATOM 655 C C . ILE A 1 88 ? -4.054 -0.675 2.312 1.00 98.06 88 ILE A C 1
ATOM 657 O O . ILE A 1 88 ? -3.329 -1.622 2.611 1.00 98.06 88 ILE A O 1
ATOM 661 N N . GLU A 1 89 ? -5.370 -0.688 2.504 1.00 98.50 89 GLU A N 1
ATOM 662 C CA . GLU A 1 89 ? -6.077 -1.807 3.121 1.00 98.50 89 GLU A CA 1
ATOM 663 C C . GLU A 1 89 ? -7.275 -2.244 2.280 1.00 98.50 89 GLU A C 1
ATOM 665 O O . GLU A 1 89 ? -8.058 -1.418 1.801 1.00 98.50 89 GLU A O 1
ATOM 670 N N . GLY A 1 90 ? -7.473 -3.552 2.124 1.00 98.31 90 GLY A N 1
ATOM 671 C CA . GLY A 1 90 ? -8.734 -4.050 1.593 1.00 98.31 90 GLY A CA 1
ATOM 672 C C . GLY A 1 90 ? -8.847 -5.560 1.479 1.00 98.31 90 GLY A C 1
ATOM 673 O O . GLY A 1 90 ? -7.855 -6.273 1.493 1.00 98.31 90 GLY A O 1
ATOM 674 N N . GLY A 1 91 ? -10.066 -6.067 1.268 1.00 98.44 91 GLY A N 1
ATOM 675 C CA . GLY A 1 91 ? -10.288 -7.517 1.153 1.00 98.44 91 GLY A CA 1
ATOM 676 C C . GLY A 1 91 ? -9.409 -8.196 0.085 1.00 98.44 91 GLY A C 1
ATOM 677 O O . GLY A 1 91 ? -8.938 -9.322 0.252 1.00 98.44 91 GLY A O 1
ATOM 678 N N . SER A 1 92 ? -9.121 -7.478 -1.001 1.00 98.75 92 SER A N 1
ATOM 679 C CA . SER A 1 92 ? -8.019 -7.778 -1.916 1.00 98.75 92 SER A CA 1
ATOM 680 C C . SER A 1 92 ? -7.316 -6.491 -2.336 1.00 98.75 92 SER A C 1
ATOM 682 O O . SER A 1 92 ? -7.979 -5.489 -2.600 1.00 98.75 92 SER A O 1
ATOM 684 N N . ILE A 1 93 ? -6.002 -6.532 -2.499 1.00 98.81 93 ILE A N 1
ATOM 685 C CA . ILE A 1 93 ? -5.204 -5.449 -3.072 1.00 98.81 93 ILE A CA 1
ATOM 686 C C . ILE A 1 93 ? -4.698 -5.912 -4.438 1.00 98.81 93 ILE A C 1
ATOM 688 O O . ILE A 1 93 ? -4.102 -6.980 -4.543 1.00 98.81 93 ILE A O 1
ATOM 692 N N . ILE A 1 94 ? -4.947 -5.124 -5.486 1.00 98.88 94 ILE A N 1
ATOM 693 C CA . ILE A 1 94 ? -4.355 -5.319 -6.816 1.00 98.88 94 ILE A CA 1
ATOM 694 C C . ILE A 1 94 ? -3.629 -4.043 -7.221 1.00 98.88 94 ILE A C 1
ATOM 696 O O . ILE A 1 94 ? -4.260 -3.002 -7.389 1.00 98.88 94 ILE A O 1
ATOM 700 N N . ILE A 1 95 ? -2.321 -4.129 -7.420 1.00 98.75 95 ILE A N 1
ATOM 701 C CA . ILE A 1 95 ? -1.490 -3.017 -7.879 1.00 98.75 95 ILE A CA 1
ATOM 702 C C . ILE A 1 95 ? -0.787 -3.451 -9.159 1.00 98.75 95 ILE A C 1
ATOM 704 O O . ILE A 1 95 ? -0.149 -4.501 -9.182 1.00 98.75 95 ILE A O 1
ATOM 708 N N . GLN A 1 96 ? -0.920 -2.660 -10.222 1.00 98.69 96 GLN A N 1
ATOM 709 C CA . GLN A 1 96 ? -0.166 -2.858 -11.458 1.00 98.69 96 GLN A CA 1
ATOM 710 C C . GLN A 1 96 ? 0.524 -1.553 -11.841 1.00 98.69 96 GLN A C 1
ATOM 712 O O . GLN A 1 96 ? -0.141 -0.542 -12.074 1.00 98.69 96 GLN A O 1
ATOM 717 N N . ALA A 1 97 ? 1.849 -1.597 -11.907 1.00 98.38 97 ALA A N 1
ATOM 718 C CA . ALA A 1 97 ? 2.692 -0.488 -12.320 1.00 98.38 97 ALA A CA 1
ATOM 719 C C . ALA A 1 97 ? 3.370 -0.818 -13.653 1.00 98.38 97 ALA A C 1
ATOM 721 O O . ALA A 1 97 ? 3.861 -1.935 -13.851 1.00 98.38 97 ALA A O 1
ATOM 722 N N . LYS A 1 98 ? 3.421 0.152 -14.573 1.00 97.81 98 LYS A N 1
ATOM 723 C CA . LYS A 1 98 ? 4.217 0.003 -15.801 1.00 97.81 98 LYS A CA 1
ATOM 724 C C . LYS A 1 98 ? 5.720 0.059 -15.528 1.00 97.81 98 LYS A C 1
ATOM 726 O O . LYS A 1 98 ? 6.468 -0.520 -16.306 1.00 97.81 98 LYS A O 1
ATOM 731 N N . GLY A 1 99 ? 6.128 0.754 -14.473 1.00 97.38 99 GLY A N 1
ATOM 732 C CA . GLY A 1 99 ? 7.475 0.827 -13.927 1.00 97.38 99 GLY A CA 1
ATOM 733 C C . GLY A 1 99 ? 7.528 0.093 -12.594 1.00 97.38 99 GLY A C 1
ATOM 734 O O . GLY A 1 99 ? 7.449 -1.134 -12.568 1.00 97.38 99 GLY A O 1
ATOM 735 N N . ASN A 1 100 ? 7.639 0.848 -11.502 1.00 98.31 100 ASN A N 1
ATOM 736 C CA . ASN A 1 100 ? 7.911 0.342 -10.159 1.00 98.31 100 ASN A CA 1
ATOM 737 C C . ASN A 1 100 ? 6.701 0.418 -9.224 1.00 98.31 100 ASN A C 1
ATOM 739 O O . ASN A 1 100 ? 5.868 1.324 -9.311 1.00 98.31 100 ASN A O 1
ATOM 743 N N . ILE A 1 101 ? 6.670 -0.488 -8.251 1.00 98.75 101 ILE A N 1
ATOM 744 C CA . ILE A 1 101 ? 5.858 -0.352 -7.040 1.00 98.75 101 ILE A CA 1
ATOM 745 C C . ILE A 1 101 ? 6.814 -0.064 -5.886 1.00 98.75 101 ILE A C 1
ATOM 747 O O . ILE A 1 101 ? 7.670 -0.886 -5.581 1.00 98.75 101 ILE A O 1
ATOM 751 N N . ASN A 1 102 ? 6.653 1.072 -5.216 1.00 98.31 102 ASN A N 1
ATOM 752 C CA . ASN A 1 102 ? 7.432 1.442 -4.040 1.00 98.31 102 ASN A CA 1
ATOM 753 C C . ASN A 1 102 ? 6.494 1.624 -2.849 1.00 98.31 102 ASN A C 1
ATOM 755 O O . ASN A 1 102 ? 5.497 2.336 -2.943 1.00 98.31 102 ASN A O 1
ATOM 759 N N . SER A 1 103 ? 6.813 1.017 -1.711 1.00 97.38 103 SER A N 1
ATOM 760 C CA . SER A 1 103 ? 6.087 1.247 -0.467 1.00 97.38 103 SER A CA 1
ATOM 761 C C . SER A 1 103 ? 7.042 1.453 0.695 1.00 97.38 103 SER A C 1
ATOM 763 O O . SER A 1 103 ? 7.817 0.553 1.022 1.00 97.38 103 SER A O 1
ATOM 765 N N . SER A 1 104 ? 6.942 2.598 1.364 1.00 94.94 104 SER A N 1
ATOM 766 C CA . SER A 1 104 ? 7.463 2.788 2.724 1.00 94.94 104 SER A CA 1
ATOM 767 C C . SER A 1 104 ? 6.394 2.592 3.796 1.00 94.94 104 SER A C 1
ATOM 769 O O . SER A 1 104 ? 6.712 2.347 4.957 1.00 94.94 104 SER A O 1
ATOM 771 N N . GLY A 1 105 ? 5.125 2.642 3.385 1.00 92.88 105 GLY A N 1
ATOM 772 C CA . GLY A 1 105 ? 3.974 2.404 4.237 1.00 92.88 105 GLY A CA 1
ATOM 773 C C . GLY A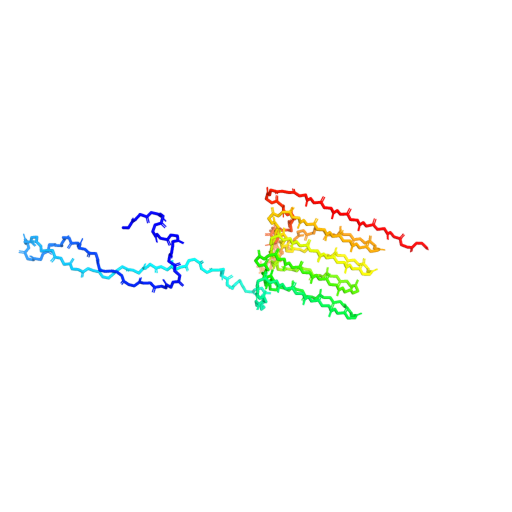 1 105 ? 3.508 0.945 4.261 1.00 92.88 105 GLY A C 1
ATOM 774 O O . GLY A 1 105 ? 4.239 0.008 3.922 1.00 92.88 105 GLY A O 1
ATOM 775 N N . LYS A 1 106 ? 2.254 0.742 4.667 1.00 96.62 106 LYS A N 1
ATOM 776 C CA . LYS A 1 106 ? 1.666 -0.584 4.898 1.00 96.62 106 LYS A CA 1
ATOM 777 C C . LYS A 1 106 ? 0.689 -0.971 3.795 1.00 96.62 106 LYS A C 1
ATOM 779 O O . LYS A 1 106 ? -0.160 -0.176 3.403 1.00 96.62 106 LYS A O 1
ATOM 784 N N . LEU A 1 107 ? 0.758 -2.228 3.374 1.00 98.44 107 LEU A N 1
ATOM 785 C CA . LEU A 1 107 ? -0.224 -2.892 2.524 1.00 98.44 107 LEU A CA 1
ATOM 786 C C . LEU A 1 107 ? -0.816 -4.072 3.301 1.00 98.44 107 LEU A C 1
ATOM 788 O O . LEU A 1 107 ? -0.091 -4.993 3.689 1.00 98.44 107 LEU A O 1
ATOM 792 N N . SER A 1 108 ? -2.123 -4.055 3.543 1.00 98.38 108 SER A N 1
ATOM 793 C CA . SER A 1 108 ? -2.805 -5.109 4.296 1.00 98.38 108 SER A CA 1
ATOM 794 C C . SER A 1 108 ? -4.033 -5.616 3.555 1.00 98.38 108 SER A C 1
ATOM 796 O O . SER A 1 108 ? -4.950 -4.857 3.245 1.00 98.38 108 SER A O 1
ATOM 798 N N . ALA A 1 109 ? -4.041 -6.908 3.239 1.00 98.62 109 ALA A N 1
ATOM 799 C CA . ALA A 1 109 ? -5.159 -7.544 2.566 1.00 98.62 109 ALA A CA 1
ATOM 800 C C . ALA A 1 109 ? -5.767 -8.691 3.374 1.00 98.62 109 ALA A C 1
ATOM 802 O O . ALA A 1 109 ? -5.076 -9.393 4.105 1.00 98.62 109 ALA A O 1
ATOM 803 N N . ASP A 1 110 ? -7.067 -8.938 3.201 1.00 98.56 110 ASP A N 1
ATOM 804 C CA . ASP A 1 110 ? -7.695 -10.083 3.872 1.00 98.56 110 ASP A CA 1
ATOM 805 C C . ASP A 1 110 ? -7.392 -11.397 3.148 1.00 98.56 110 ASP A C 1
ATOM 807 O O . ASP A 1 110 ? -7.055 -12.390 3.786 1.00 98.56 110 ASP A O 1
ATOM 811 N N . LYS A 1 111 ? -7.546 -11.412 1.817 1.00 98.50 111 LYS A N 1
ATOM 812 C CA . LYS A 1 111 ? -7.529 -12.642 1.004 1.00 98.50 111 LYS A CA 1
ATOM 813 C C . LYS A 1 111 ? -6.481 -12.674 -0.098 1.00 98.50 111 LYS A C 1
ATOM 815 O O . LYS A 1 111 ? -6.093 -13.752 -0.527 1.00 98.50 111 LYS A O 1
ATOM 820 N N . LEU A 1 112 ? -6.095 -11.520 -0.630 1.00 98.69 112 LEU A N 1
ATOM 821 C CA . LEU A 1 112 ? -5.200 -11.471 -1.781 1.00 98.69 112 LEU A CA 1
ATOM 822 C C . LEU A 1 112 ? -4.448 -10.152 -1.823 1.00 98.69 112 LEU A C 1
ATOM 824 O O . LEU A 1 112 ? -5.079 -9.096 -1.866 1.00 98.69 112 LEU A O 1
ATOM 828 N N . ALA A 1 113 ? -3.130 -10.223 -1.943 1.00 98.75 113 ALA A N 1
ATOM 829 C CA . ALA A 1 113 ? -2.324 -9.120 -2.443 1.00 98.75 113 ALA A CA 1
ATOM 830 C C . ALA A 1 113 ? -1.667 -9.532 -3.764 1.00 98.75 113 ALA A C 1
ATOM 832 O O . ALA A 1 113 ? -0.832 -10.429 -3.788 1.00 98.75 113 ALA A O 1
ATOM 833 N N . TYR A 1 114 ? -2.051 -8.884 -4.861 1.00 98.81 114 TYR A N 1
ATOM 834 C CA . TYR A 1 114 ? -1.448 -9.058 -6.179 1.00 98.81 114 TYR A CA 1
ATOM 835 C C . TYR A 1 114 ? -0.726 -7.771 -6.571 1.00 98.81 114 TYR A C 1
ATOM 837 O O . TYR A 1 114 ? -1.373 -6.755 -6.837 1.00 98.81 114 TYR A O 1
ATOM 845 N N . LEU A 1 115 ? 0.603 -7.799 -6.598 1.00 98.69 115 LEU A N 1
ATOM 846 C CA . LEU A 1 115 ? 1.436 -6.674 -7.014 1.00 98.69 115 LEU A CA 1
ATOM 847 C C . LEU A 1 115 ? 2.212 -7.082 -8.265 1.00 98.69 115 LEU A C 1
ATOM 849 O O . LEU A 1 115 ? 2.955 -8.063 -8.249 1.00 98.69 115 LEU A O 1
ATOM 853 N N . GLN A 1 116 ? 2.049 -6.315 -9.339 1.00 98.62 116 GLN A N 1
ATOM 854 C CA . GLN A 1 116 ? 2.778 -6.500 -10.585 1.00 98.62 116 GLN A CA 1
ATOM 855 C C . GLN A 1 116 ? 3.479 -5.206 -10.994 1.00 98.62 116 GLN A C 1
ATOM 857 O O . GLN A 1 116 ? 2.832 -4.175 -11.160 1.00 98.62 116 GLN A O 1
ATOM 862 N N . ALA A 1 117 ? 4.779 -5.287 -11.231 1.00 98.25 117 ALA A N 1
ATOM 863 C CA . ALA A 1 117 ? 5.606 -4.216 -11.766 1.00 98.25 117 ALA A CA 1
ATOM 864 C C . ALA A 1 117 ? 6.351 -4.728 -13.008 1.00 98.25 117 ALA A C 1
ATOM 866 O O . ALA A 1 117 ? 6.780 -5.883 -13.028 1.00 98.25 117 ALA A O 1
ATOM 867 N N . ASN A 1 118 ? 6.541 -3.891 -14.034 1.00 97.81 118 ASN A N 1
ATOM 868 C CA . ASN A 1 118 ? 7.457 -4.241 -15.138 1.00 97.81 118 ASN A CA 1
ATOM 869 C C . ASN A 1 118 ? 8.908 -3.812 -14.854 1.00 97.81 118 ASN A C 1
ATOM 871 O O . ASN A 1 118 ? 9.730 -3.743 -15.767 1.00 97.81 118 ASN A O 1
ATOM 875 N N . ASN A 1 119 ? 9.212 -3.442 -13.615 1.00 96.69 119 ASN A N 1
ATOM 876 C CA . ASN A 1 119 ? 10.578 -3.303 -13.154 1.00 96.69 119 ASN A CA 1
ATOM 877 C C . ASN A 1 119 ? 10.673 -3.839 -11.723 1.00 96.69 119 ASN A C 1
ATOM 879 O O . ASN A 1 119 ? 10.699 -5.056 -11.567 1.00 96.69 119 ASN A O 1
ATOM 883 N N . ASP A 1 120 ? 10.613 -2.988 -10.696 1.00 97.94 120 ASP A N 1
ATOM 884 C CA . ASP A 1 120 ? 10.853 -3.404 -9.311 1.00 97.94 120 ASP A CA 1
ATOM 885 C C . ASP A 1 120 ? 9.613 -3.314 -8.407 1.00 97.94 120 ASP A C 1
ATOM 887 O O . ASP A 1 120 ? 8.719 -2.483 -8.599 1.00 97.94 120 ASP A O 1
ATOM 891 N N . ILE A 1 121 ? 9.593 -4.156 -7.368 1.00 98.31 121 ILE A N 1
ATOM 892 C CA . ILE A 1 121 ? 8.686 -4.044 -6.218 1.00 98.31 121 ILE A CA 1
ATOM 893 C C . ILE A 1 121 ? 9.544 -3.836 -4.968 1.00 98.31 121 ILE A C 1
ATOM 895 O O . ILE A 1 121 ? 10.228 -4.754 -4.520 1.00 98.31 121 ILE A O 1
ATOM 899 N N . ASN A 1 122 ? 9.476 -2.640 -4.390 1.00 98.19 122 ASN A N 1
ATOM 900 C CA . ASN A 1 122 ? 10.309 -2.203 -3.276 1.00 98.19 122 ASN A CA 1
ATOM 901 C C . ASN A 1 122 ? 9.464 -1.965 -2.018 1.00 98.19 122 ASN A C 1
ATOM 903 O O . ASN A 1 122 ? 8.556 -1.135 -2.029 1.00 98.19 122 ASN A O 1
ATOM 907 N N . LEU A 1 123 ? 9.785 -2.652 -0.917 1.00 97.06 123 LEU A N 1
ATOM 908 C CA . LEU A 1 123 ? 9.177 -2.451 0.405 1.00 97.06 123 LEU A CA 1
ATOM 909 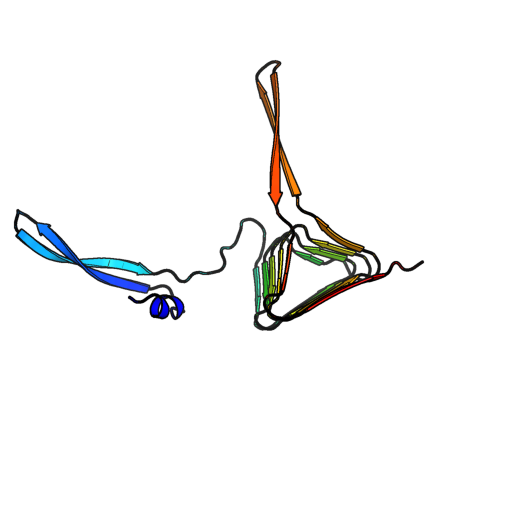C C . LEU A 1 123 ? 10.256 -1.959 1.384 1.00 97.06 123 LEU A C 1
ATOM 911 O O . LEU A 1 123 ? 10.954 -2.765 1.995 1.00 97.06 123 LEU A O 1
ATOM 915 N N . ASN A 1 124 ? 10.413 -0.638 1.510 1.00 94.12 124 ASN A N 1
ATOM 916 C CA . ASN A 1 124 ? 11.551 -0.018 2.196 1.00 94.12 124 ASN A CA 1
ATOM 917 C C . ASN A 1 124 ? 11.111 0.784 3.424 1.00 94.12 124 ASN A C 1
ATOM 919 O O . ASN A 1 124 ? 10.452 1.810 3.296 1.00 94.12 124 ASN A O 1
ATOM 923 N N . SER A 1 125 ? 11.516 0.347 4.614 1.00 92.12 125 SER A N 1
ATOM 924 C CA . SER A 1 125 ? 11.363 1.123 5.852 1.00 92.12 125 SER A CA 1
ATOM 925 C C . SER A 1 125 ? 12.216 2.399 5.831 1.00 92.12 125 SER A C 1
ATOM 927 O O . SER A 1 125 ? 13.270 2.433 5.194 1.00 92.12 125 SER A O 1
ATOM 929 N N . THR A 1 126 ? 11.796 3.431 6.561 1.00 86.56 126 THR A N 1
ATOM 930 C CA . THR A 1 126 ? 12.503 4.718 6.662 1.00 86.56 126 THR A CA 1
ATOM 931 C C . THR A 1 126 ? 13.115 4.916 8.047 1.00 86.56 126 THR A C 1
ATOM 933 O O . THR A 1 126 ? 12.693 4.320 9.042 1.00 86.56 126 THR A O 1
ATOM 936 N N . THR A 1 127 ? 14.132 5.773 8.124 1.00 85.81 127 THR A N 1
ATOM 937 C CA . THR A 1 127 ? 14.765 6.195 9.378 1.00 85.81 127 THR A CA 1
ATOM 938 C C . THR A 1 127 ? 14.817 7.713 9.451 1.00 85.81 127 THR A C 1
ATOM 940 O O . THR A 1 127 ? 15.060 8.362 8.436 1.00 85.81 127 THR A O 1
ATOM 943 N N . SER A 1 128 ? 14.678 8.266 10.650 1.00 83.06 128 SER A N 1
ATOM 944 C CA . SER A 1 128 ? 14.798 9.697 10.919 1.00 83.06 128 SER A CA 1
ATOM 945 C C . SER A 1 128 ? 16.049 9.962 11.749 1.00 83.06 128 SER A C 1
ATOM 947 O O . SER A 1 128 ? 16.319 9.259 12.728 1.00 83.06 128 SER A O 1
ATOM 949 N N . THR A 1 129 ? 16.831 10.965 11.348 1.00 84.25 129 THR A N 1
ATOM 950 C CA . THR A 1 129 ? 18.064 11.362 12.034 1.00 84.25 129 THR A CA 1
ATOM 951 C C . THR A 1 129 ? 17.925 12.774 12.582 1.00 84.25 129 THR A C 1
ATOM 953 O O . THR A 1 129 ? 17.757 13.727 11.824 1.00 84.25 129 THR A O 1
ATOM 956 N N . THR A 1 130 ? 18.087 12.918 13.894 1.00 86.69 130 THR A N 1
ATOM 957 C CA . THR A 1 130 ? 18.170 14.220 14.561 1.00 86.69 130 THR A CA 1
ATOM 958 C C . THR A 1 130 ? 19.623 14.525 14.891 1.00 86.69 130 THR A C 1
ATOM 960 O O . THR A 1 130 ? 20.294 13.741 15.567 1.00 86.69 130 THR A O 1
ATOM 963 N N . GLU A 1 131 ? 20.107 15.680 14.438 1.00 89.25 131 GLU A N 1
ATOM 964 C CA . GLU A 1 131 ? 21.413 16.218 14.809 1.00 89.25 131 GLU A CA 1
ATOM 965 C C . GLU A 1 131 ? 21.229 17.391 15.780 1.00 89.25 131 GLU A C 1
ATOM 967 O O . GLU A 1 131 ? 20.489 18.330 15.491 1.00 89.25 131 GLU A O 1
ATOM 972 N N . THR A 1 132 ? 21.886 17.341 16.939 1.00 85.31 132 THR A N 1
ATOM 973 C CA . THR A 1 132 ? 21.897 18.439 17.912 1.00 85.31 132 THR A CA 1
ATOM 974 C C . THR A 1 132 ? 23.298 19.018 18.050 1.00 85.31 132 THR A C 1
ATOM 976 O O . THR A 1 132 ? 24.297 18.296 18.133 1.00 85.31 132 THR A O 1
ATOM 979 N N . HIS A 1 133 ? 23.371 20.348 18.077 1.00 86.94 133 HIS A N 1
ATOM 980 C CA . HIS A 1 133 ? 24.608 21.098 18.280 1.00 86.94 133 HIS A CA 1
ATOM 981 C C . HIS A 1 133 ? 24.540 21.839 19.613 1.00 86.94 133 HIS A C 1
ATOM 983 O O . HIS A 1 133 ? 23.602 22.595 19.860 1.00 86.94 133 HIS A O 1
ATOM 989 N N . TYR A 1 134 ? 25.541 21.634 20.468 1.00 75.94 134 TYR A N 1
ATOM 990 C CA . TYR A 1 134 ? 25.712 22.381 21.714 1.00 75.94 134 TYR A CA 1
ATOM 991 C C . TYR A 1 134 ? 27.165 22.855 21.828 1.00 75.94 134 TYR A C 1
ATOM 993 O O . TYR A 1 134 ? 28.071 22.091 22.176 1.00 75.94 134 TYR A O 1
ATOM 1001 N N . GLY A 1 135 ? 27.407 24.120 21.472 1.00 82.25 135 GLY A N 1
ATOM 1002 C CA . GLY A 1 135 ? 28.760 24.665 21.336 1.00 82.25 135 GLY A CA 1
ATOM 1003 C C . GLY A 1 135 ? 29.566 23.902 20.277 1.00 82.25 135 GLY A C 1
ATOM 1004 O O . GLY A 1 135 ? 29.118 23.749 19.145 1.00 82.25 135 GLY A O 1
ATOM 1005 N N . ALA A 1 136 ? 30.743 23.392 20.650 1.00 86.56 136 ALA A N 1
ATOM 1006 C CA . ALA A 1 136 ? 31.565 22.544 19.778 1.00 86.56 136 ALA A CA 1
ATOM 1007 C C . ALA A 1 136 ? 31.080 21.080 19.693 1.00 86.56 136 ALA A C 1
ATOM 1009 O O . ALA A 1 136 ? 31.583 20.314 18.871 1.00 86.56 136 ALA A O 1
ATOM 1010 N N . SER A 1 137 ? 30.124 20.676 20.537 1.00 80.50 137 SER A N 1
ATOM 1011 C CA . SER A 1 137 ? 29.636 19.297 20.587 1.00 80.50 137 SER A CA 1
ATOM 1012 C C . SER A 1 137 ? 28.547 19.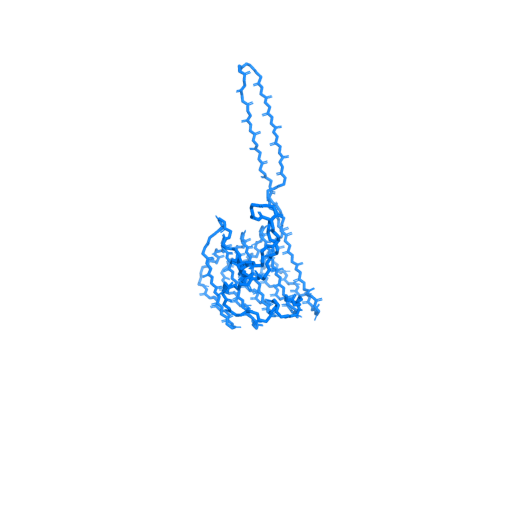060 19.546 1.00 80.50 137 SER A C 1
ATOM 1014 O O . SER A 1 137 ? 27.620 19.861 19.410 1.00 80.50 137 SER A O 1
ATOM 1016 N N . LYS A 1 138 ? 28.641 17.924 18.848 1.00 87.75 138 LYS A N 1
ATOM 1017 C CA . LYS A 1 138 ? 27.642 17.448 17.886 1.00 87.75 138 LYS A CA 1
ATOM 1018 C C . LYS A 1 138 ? 27.176 16.054 18.289 1.00 87.75 138 LYS A C 1
ATOM 1020 O O . LYS A 1 138 ? 28.012 15.187 18.529 1.00 87.75 138 LYS A O 1
ATOM 1025 N N . SER A 1 139 ? 25.867 15.835 18.337 1.00 87.88 139 SER A N 1
ATOM 1026 C CA . SER A 1 139 ? 25.271 14.516 18.563 1.00 87.88 139 SER A CA 1
ATOM 1027 C C . SER A 1 139 ? 24.330 14.171 17.417 1.00 87.88 139 SER A C 1
ATOM 1029 O O . SER A 1 139 ? 23.570 15.025 16.970 1.00 87.88 139 SER A O 1
ATOM 1031 N N . LYS A 1 140 ? 24.388 12.926 16.935 1.00 92.94 140 LYS A N 1
ATOM 1032 C CA . LYS A 1 140 ? 23.503 12.390 15.895 1.00 92.94 140 LYS A CA 1
ATOM 1033 C C . LYS A 1 140 ? 22.775 11.179 16.450 1.00 92.94 140 LYS A C 1
ATOM 1035 O O . LYS A 1 140 ? 23.421 10.218 16.859 1.00 92.94 140 LYS A O 1
ATOM 1040 N N . ASN A 1 141 ? 21.450 11.214 16.427 1.00 87.69 141 ASN A N 1
ATOM 1041 C CA . ASN A 1 141 ? 20.611 10.088 16.810 1.00 87.69 141 ASN A CA 1
ATOM 1042 C C . ASN A 1 141 ? 19.762 9.662 15.614 1.00 87.69 141 ASN A C 1
ATOM 1044 O O . ASN A 1 141 ? 19.088 10.506 15.033 1.00 87.69 141 ASN A O 1
ATOM 1048 N N . THR A 1 142 ? 19.796 8.379 15.254 1.00 86.94 142 THR A N 1
ATOM 1049 C CA . THR A 1 142 ? 18.992 7.826 14.154 1.00 86.94 142 THR A CA 1
ATOM 1050 C C . THR A 1 142 ? 18.038 6.782 14.703 1.00 86.94 142 THR A C 1
ATOM 1052 O O . THR A 1 142 ? 18.466 5.865 15.401 1.00 86.94 142 THR A O 1
ATOM 1055 N N . VAL A 1 143 ? 16.755 6.922 14.385 1.00 88.00 143 VAL A N 1
ATOM 1056 C CA . VAL A 1 143 ? 15.688 6.007 14.802 1.00 88.00 143 VAL A CA 1
ATOM 1057 C C . VAL A 1 143 ? 14.917 5.511 13.585 1.00 88.00 143 VAL A C 1
ATOM 1059 O O . VAL A 1 143 ? 14.874 6.188 12.559 1.00 88.00 143 VAL A O 1
ATOM 1062 N N . ILE A 1 144 ? 14.314 4.326 13.685 1.00 88.06 144 ILE A N 1
ATOM 1063 C CA . ILE A 1 144 ? 13.348 3.861 12.682 1.00 88.06 144 ILE A CA 1
ATOM 1064 C C . ILE A 1 144 ? 12.142 4.799 12.734 1.00 88.06 144 ILE A C 1
ATOM 1066 O O . ILE A 1 144 ? 11.606 5.047 13.811 1.00 88.06 144 ILE A O 1
ATOM 1070 N N . ASP A 1 145 ? 11.759 5.319 11.574 1.00 83.19 145 ASP A N 1
ATOM 1071 C CA . ASP A 1 145 ? 10.682 6.295 11.412 1.00 83.19 145 ASP A CA 1
ATOM 1072 C C . ASP A 1 145 ? 9.394 5.597 10.966 1.00 83.19 145 ASP A C 1
ATOM 1074 O O . ASP A 1 145 ? 8.371 5.663 11.644 1.00 83.19 145 ASP A O 1
ATOM 1078 N N . GLN A 1 146 ? 9.479 4.796 9.900 1.00 86.50 146 GLN A N 1
ATOM 1079 C CA . GLN A 1 146 ? 8.359 4.010 9.396 1.00 86.50 146 GLN A CA 1
ATOM 1080 C C . GLN A 1 146 ? 8.800 2.595 9.023 1.00 86.50 146 GLN A C 1
ATOM 1082 O O . GLN A 1 146 ? 9.873 2.390 8.457 1.00 86.50 146 GLN A O 1
ATOM 1087 N N . VAL A 1 147 ? 7.949 1.608 9.315 1.00 90.19 147 VAL A N 1
ATOM 1088 C CA . VAL A 1 147 ? 8.152 0.216 8.893 1.00 90.19 147 VAL A CA 1
ATOM 1089 C C . VAL A 1 147 ? 7.243 -0.095 7.712 1.00 90.19 147 VAL A C 1
ATOM 1091 O O . VAL A 1 147 ? 6.016 -0.093 7.856 1.00 90.19 147 VAL A O 1
ATOM 1094 N N . SER A 1 148 ? 7.856 -0.423 6.575 1.00 95.50 148 SER A N 1
ATOM 1095 C CA . SER A 1 148 ? 7.130 -0.918 5.408 1.00 95.50 148 SER A CA 1
ATOM 1096 C C . SER A 1 148 ? 6.700 -2.362 5.631 1.00 95.50 148 SER A C 1
ATOM 1098 O O . SER A 1 148 ? 7.446 -3.168 6.192 1.00 95.50 148 SER A O 1
ATOM 1100 N N . SER A 1 149 ? 5.483 -2.707 5.216 1.00 97.38 149 SER A N 1
ATOM 1101 C CA . SER A 1 149 ? 4.996 -4.083 5.336 1.00 97.38 149 SER A CA 1
ATOM 1102 C C . SER A 1 149 ? 3.981 -4.434 4.263 1.00 97.38 149 SER A C 1
ATOM 1104 O O . SER A 1 149 ? 3.181 -3.599 3.843 1.00 97.38 149 SER A O 1
ATOM 1106 N N . LEU A 1 150 ? 3.997 -5.705 3.869 1.00 98.31 150 LEU A N 1
ATOM 1107 C CA . LEU A 1 150 ? 2.959 -6.345 3.080 1.00 98.31 150 LEU A CA 1
ATOM 1108 C C . LEU A 1 150 ? 2.441 -7.550 3.864 1.00 98.31 150 LEU A C 1
ATOM 1110 O O . LEU A 1 150 ? 3.222 -8.410 4.265 1.00 98.31 150 LEU A O 1
ATOM 1114 N N . SER A 1 151 ? 1.132 -7.604 4.088 1.00 98.44 151 SER A N 1
ATOM 1115 C CA . SER A 1 151 ? 0.489 -8.668 4.858 1.00 98.44 151 SER A CA 1
ATOM 1116 C C . SER A 1 151 ? -0.796 -9.141 4.191 1.00 98.44 151 SER A C 1
ATOM 1118 O O . SER A 1 151 ? -1.544 -8.340 3.625 1.00 98.44 151 SER A O 1
ATOM 1120 N N . VAL A 1 152 ? -1.048 -10.447 4.279 1.00 98.44 152 VAL A N 1
ATOM 1121 C CA . VAL A 1 152 ? -2.334 -11.065 3.951 1.00 98.44 152 VAL A CA 1
ATOM 1122 C C . VAL A 1 152 ? -2.782 -11.899 5.147 1.00 98.44 152 VAL A C 1
ATOM 1124 O O . VAL A 1 152 ? -1.969 -12.626 5.710 1.00 98.44 152 VAL A O 1
ATOM 1127 N N . ASN A 1 153 ? -4.043 -11.762 5.559 1.00 97.88 153 ASN A N 1
ATOM 1128 C CA . ASN A 1 153 ? -4.579 -12.457 6.733 1.00 97.88 153 ASN A CA 1
ATOM 1129 C C . ASN A 1 153 ? -4.834 -13.952 6.465 1.00 97.88 153 ASN A C 1
ATOM 1131 O O . ASN A 1 153 ? -4.239 -14.810 7.106 1.00 97.88 153 ASN A O 1
ATOM 1135 N N . ASP A 1 154 ? -5.713 -14.268 5.513 1.00 96.25 154 ASP A N 1
ATOM 1136 C CA . ASP A 1 154 ? -6.162 -15.637 5.231 1.00 96.25 154 ASP A CA 1
ATOM 1137 C C . ASP A 1 154 ? -6.267 -15.868 3.717 1.00 96.25 154 ASP A C 1
ATOM 1139 O O . ASP A 1 154 ? -7.360 -16.025 3.157 1.00 96.25 154 ASP A O 1
ATOM 1143 N N . GLY A 1 155 ? -5.117 -15.812 3.043 1.00 96.50 155 GLY A N 1
ATOM 1144 C CA . GLY A 1 155 ? -4.992 -16.025 1.605 1.00 96.50 155 GLY A CA 1
ATOM 1145 C C . GLY A 1 155 ? -3.579 -15.759 1.086 1.00 96.50 155 GLY A C 1
ATOM 1146 O O . GLY A 1 155 ? -2.610 -15.882 1.832 1.00 96.50 155 GLY A O 1
ATOM 1147 N N . ASP A 1 156 ? -3.467 -15.380 -0.187 1.00 98.06 156 ASP A N 1
ATOM 1148 C CA . ASP A 1 156 ? -2.198 -15.445 -0.917 1.00 98.06 156 ASP A CA 1
ATOM 1149 C C . ASP A 1 156 ? -1.573 -14.075 -1.215 1.00 98.06 156 ASP A C 1
ATOM 1151 O O . ASP A 1 156 ? -2.254 -13.074 -1.470 1.00 98.06 156 ASP A O 1
ATOM 1155 N N . ILE A 1 157 ? -0.240 -14.056 -1.260 1.00 98.56 157 ILE A N 1
ATOM 1156 C CA . ILE A 1 157 ? 0.558 -12.953 -1.800 1.00 98.56 157 ILE A CA 1
ATOM 1157 C C . ILE A 1 157 ? 1.135 -13.395 -3.148 1.00 98.56 157 ILE A C 1
ATOM 1159 O O . ILE A 1 157 ? 1.890 -14.362 -3.222 1.00 98.56 157 ILE A O 1
ATOM 1163 N N . HIS A 1 158 ? 0.829 -12.646 -4.206 1.00 98.44 158 HIS A N 1
ATOM 1164 C CA . HIS A 1 158 ? 1.417 -12.796 -5.534 1.00 98.44 158 HIS A CA 1
ATOM 1165 C C . HIS A 1 158 ? 2.216 -11.541 -5.885 1.00 98.44 158 HIS A C 1
ATOM 1167 O O . HIS A 1 158 ? 1.650 -10.456 -6.034 1.00 98.44 158 HIS A O 1
ATOM 1173 N N . LEU A 1 159 ? 3.529 -11.699 -6.047 1.00 98.06 159 LEU A N 1
ATOM 1174 C CA . LEU A 1 159 ? 4.438 -10.640 -6.479 1.00 98.06 159 LEU A CA 1
ATOM 1175 C C . LEU A 1 159 ? 5.020 -11.009 -7.838 1.00 98.06 159 LEU A C 1
ATOM 1177 O O . LEU A 1 159 ? 5.547 -12.108 -8.009 1.00 98.06 159 LEU A O 1
ATOM 1181 N N . LYS A 1 160 ? 4.930 -10.092 -8.798 1.00 97.81 160 LYS A N 1
ATOM 1182 C CA . LYS A 1 160 ? 5.511 -10.258 -10.126 1.00 97.81 160 LYS A CA 1
ATOM 1183 C C . LYS A 1 160 ? 6.284 -9.002 -10.519 1.00 97.81 160 LYS A C 1
ATOM 1185 O O . LYS A 1 160 ? 5.685 -7.953 -10.725 1.00 97.81 160 LYS A O 1
ATOM 1190 N N . ALA A 1 161 ? 7.596 -9.133 -10.646 1.00 95.88 161 ALA A N 1
ATOM 1191 C CA . ALA A 1 161 ? 8.505 -8.086 -11.095 1.00 95.88 161 ALA A CA 1
ATOM 1192 C C . ALA A 1 161 ? 9.300 -8.623 -12.293 1.00 95.88 161 ALA A C 1
ATOM 1194 O O . ALA A 1 161 ? 9.924 -9.678 -12.183 1.00 95.88 161 ALA A O 1
ATOM 1195 N N . GLU A 1 162 ? 9.224 -7.959 -13.447 1.00 89.62 162 GLU A N 1
ATOM 1196 C CA . GLU A 1 162 ? 9.918 -8.382 -14.674 1.00 89.62 162 GLU A CA 1
ATOM 1197 C C . GLU A 1 162 ? 10.504 -7.175 -15.401 1.00 89.62 162 GLU A C 1
ATOM 1199 O O . GLU A 1 162 ? 9.747 -6.420 -16.002 1.00 89.62 162 GLU A O 1
ATOM 1204 N N . ALA A 1 163 ? 11.830 -7.031 -15.417 1.00 81.12 163 ALA A N 1
ATOM 1205 C CA . ALA A 1 163 ? 12.500 -6.002 -16.208 1.00 81.12 163 ALA A CA 1
ATOM 1206 C C . ALA A 1 163 ? 12.293 -6.240 -17.715 1.00 81.12 163 ALA A C 1
ATOM 1208 O O . ALA A 1 163 ? 12.539 -7.335 -18.229 1.00 81.12 163 ALA A O 1
ATOM 1209 N N . ARG A 1 164 ? 11.865 -5.204 -18.445 1.00 66.81 164 ARG A N 1
ATOM 1210 C CA . ARG A 1 164 ? 11.877 -5.216 -19.915 1.00 66.81 164 ARG A CA 1
ATOM 1211 C C . ARG A 1 164 ? 13.264 -4.795 -20.408 1.00 66.81 164 ARG A C 1
ATOM 1213 O O . ARG A 1 164 ? 13.610 -3.622 -20.292 1.00 66.81 164 ARG A O 1
ATOM 1220 N N . TYR A 1 165 ? 14.032 -5.763 -20.910 1.00 53.03 165 TYR A N 1
ATOM 1221 C CA . TYR A 1 165 ? 15.273 -5.536 -21.663 1.00 53.03 165 TYR A CA 1
ATOM 1222 C C . TYR A 1 165 ? 14.989 -5.030 -23.079 1.00 53.03 165 TYR A C 1
ATOM 1224 O O . TYR A 1 165 ? 13.952 -5.443 -23.653 1.00 53.03 165 TYR A O 1
#

Radius of gyration: 23.49 Å; chains: 1; bounding box: 58×41×77 Å

pLDDT: mean 88.2, std 12.99, range [46.97, 98.88]

Sequence (165 aa):
MSAEQMKALTSDIVWLESKTVMVDGQAVSVLVPQVYLVNRPQLTQEGGLLSGKSVRVQSENDIESSGAILGKKRVVLLGDNVNNQGLIEGGSIIIQAKGNINSSGKLSADKLAYLQANNDINLNSTTSTTETHYGASKSKNTVIDQVSSLSVNDGDIHLKAEARY

Foldseek 3Di:
DDPVVLQPDPAKDWDWDWDFDADPNDTDTDTDTDIRGRDDPDFDPFDDEAEDCEAEDADQAEAAARTEYYHAAEYEYHHQEYEANEEYEYQEYHYEHQAEYEYQYEYEHAAYYAYEHQAYYYFDWDKDWDWDDDPPDIDIDIDGDTGGDYDYHHYDYHYYYHHDD

Secondary structure (DSSP, 8-state):
--HHHHHT-SS-EEEEEEEEEEETTEEEEEEEEEEE---PPP--TT--EEEEEEEEEE-SS-EEESSEEEEEEEEEEEES-EEESSEEEEEEEEEEESS-EEESSEEEEEEEEEEEESS-EEE--EEEEEEEEETTEEEEEEEEEE--EEEESSSEEEEEE----